Protein AF-A0A261TQY8-F1 (afdb_monomer_lite)

Radius of gyration: 11.96 Å; chains: 1; bounding box: 28×23×32 Å

Foldseek 3Di:
DDPPDDDDPPPDDQFDKALDDDPQWDWDQDPNATWIDRPQWIWHWDDPDPGTITGIHHPDD

pLDDT: mean 75.24, std 15.22, range [41.31, 89.0]

Structure (mmCIF, N/CA/C/O backbone):
data_AF-A0A261TQY8-F1
#
_entry.id   AF-A0A261TQY8-F1
#
loop_
_atom_site.group_PDB
_atom_site.id
_atom_site.type_symbol
_atom_site.label_atom_id
_atom_site.label_alt_id
_atom_site.label_comp_id
_atom_site.label_asym_id
_atom_site.label_entity_id
_atom_site.label_seq_id
_atom_site.pdbx_PDB_ins_code
_atom_site.Cartn_x
_atom_site.Cartn_y
_atom_site.Cartn_z
_atom_site.occupancy
_atom_site.B_iso_or_equiv
_atom_site.auth_seq_id
_atom_site.auth_comp_id
_atom_site.auth_asym_id
_atom_site.auth_atom_id
_atom_site.pdbx_PDB_model_num
ATOM 1 N N . MET A 1 1 ? 18.766 10.711 16.232 1.00 46.47 1 MET A N 1
ATOM 2 C CA . MET A 1 1 ? 18.036 9.452 16.492 1.00 46.47 1 MET A CA 1
ATOM 3 C C . MET A 1 1 ? 17.217 9.116 15.259 1.00 46.47 1 MET A C 1
ATOM 5 O O . MET A 1 1 ? 16.485 9.991 14.828 1.00 46.47 1 MET A O 1
ATOM 9 N N . ALA A 1 2 ? 17.407 7.920 14.694 1.00 44.62 2 ALA A N 1
ATOM 10 C CA . ALA A 1 2 ? 16.467 7.125 13.884 1.00 44.62 2 ALA A CA 1
ATOM 11 C C . ALA A 1 2 ? 17.299 6.150 13.038 1.00 44.62 2 ALA A C 1
ATOM 13 O O . ALA A 1 2 ? 17.732 6.456 11.931 1.00 44.62 2 ALA A O 1
ATOM 14 N N . VAL A 1 3 ? 17.580 4.983 13.613 1.00 45.06 3 VAL A N 1
ATOM 15 C CA . VAL A 1 3 ? 18.114 3.839 12.875 1.00 45.06 3 VAL A CA 1
ATOM 16 C C . VAL A 1 3 ? 16.941 3.263 12.085 1.00 45.06 3 VAL A C 1
ATOM 18 O O . VAL A 1 3 ? 16.148 2.489 12.611 1.00 45.06 3 VAL A O 1
ATOM 21 N N . GLY A 1 4 ? 16.768 3.714 10.845 1.00 41.53 4 GLY A N 1
ATOM 22 C CA . GLY A 1 4 ? 15.794 3.143 9.920 1.00 41.53 4 GLY A CA 1
ATOM 23 C C . GLY A 1 4 ? 16.395 1.930 9.220 1.00 41.53 4 GLY A C 1
ATOM 24 O O . GLY A 1 4 ? 16.885 2.051 8.103 1.00 41.53 4 GLY A O 1
ATOM 25 N N . VAL A 1 5 ? 16.397 0.765 9.869 1.00 48.19 5 VAL A N 1
ATOM 26 C CA . VAL A 1 5 ? 16.683 -0.500 9.175 1.00 48.19 5 VAL A CA 1
ATOM 27 C C . VAL A 1 5 ? 15.416 -0.896 8.420 1.00 48.19 5 VAL A C 1
ATOM 29 O O . VAL A 1 5 ? 14.465 -1.390 9.018 1.00 48.19 5 VAL A O 1
ATOM 32 N N . ALA A 1 6 ? 15.394 -0.680 7.105 1.00 42.94 6 ALA A N 1
ATOM 33 C CA . ALA A 1 6 ? 14.417 -1.316 6.228 1.00 42.94 6 ALA A CA 1
ATOM 34 C C . ALA A 1 6 ? 15.061 -2.563 5.613 1.00 42.94 6 ALA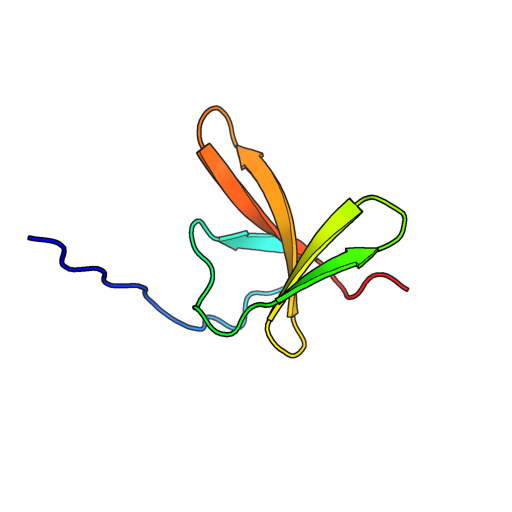 A C 1
ATOM 36 O O . ALA A 1 6 ? 15.882 -2.498 4.699 1.00 42.94 6 ALA A O 1
ATOM 37 N N . VAL A 1 7 ? 14.714 -3.698 6.214 1.00 45.50 7 VAL A N 1
ATOM 38 C CA . VAL A 1 7 ? 15.087 -5.057 5.828 1.00 45.50 7 VAL A CA 1
ATOM 39 C C . VAL A 1 7 ? 14.511 -5.404 4.452 1.00 45.50 7 VAL A C 1
ATOM 41 O O . VAL A 1 7 ? 13.314 -5.261 4.236 1.00 45.50 7 VAL A O 1
ATOM 44 N N . GLY A 1 8 ? 15.375 -5.935 3.582 1.00 41.31 8 GLY A N 1
ATOM 45 C CA . GLY A 1 8 ? 15.071 -6.985 2.608 1.00 41.31 8 GLY A CA 1
ATOM 46 C C . GLY A 1 8 ? 14.055 -6.662 1.515 1.00 41.31 8 GLY A C 1
ATOM 47 O O . GLY A 1 8 ? 12.848 -6.754 1.722 1.00 41.31 8 GLY A O 1
ATOM 48 N N . VAL A 1 9 ? 14.556 -6.490 0.289 1.00 47.16 9 VAL A N 1
ATOM 49 C CA . VAL A 1 9 ? 13.795 -6.772 -0.937 1.00 47.16 9 VAL A CA 1
ATOM 50 C C . VAL A 1 9 ? 13.548 -8.283 -0.981 1.00 47.16 9 VAL A C 1
ATOM 52 O O . VAL A 1 9 ? 14.195 -9.031 -1.707 1.00 47.16 9 VAL A O 1
ATOM 55 N N . THR A 1 10 ? 12.666 -8.772 -0.116 1.00 51.28 10 THR A N 1
ATOM 56 C CA . THR A 1 10 ? 12.123 -10.109 -0.278 1.00 51.28 10 THR A CA 1
ATOM 57 C C . THR A 1 10 ? 11.225 -10.010 -1.499 1.00 51.28 10 THR A C 1
ATOM 59 O O . THR A 1 10 ? 10.295 -9.206 -1.551 1.00 51.28 10 THR A O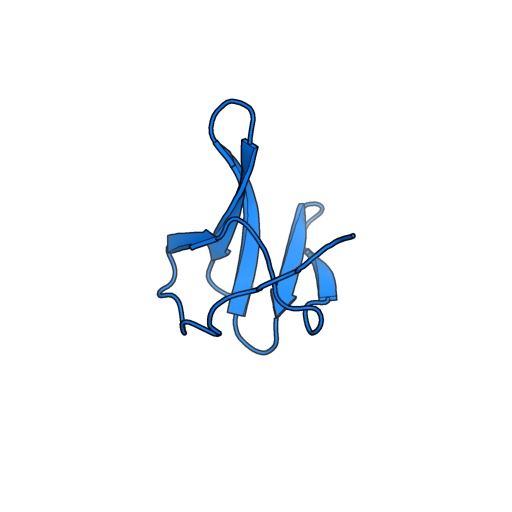 1
ATOM 62 N N . THR A 1 11 ? 11.567 -10.751 -2.549 1.00 49.88 11 THR A N 1
ATOM 63 C CA . THR A 1 11 ? 10.657 -11.024 -3.659 1.00 49.88 11 THR A CA 1
ATOM 64 C C . THR A 1 11 ? 9.472 -11.769 -3.070 1.00 49.88 11 THR A C 1
ATOM 66 O O . THR A 1 11 ? 9.466 -12.992 -2.943 1.00 49.88 11 THR A O 1
ATOM 69 N N . LEU A 1 12 ? 8.521 -11.002 -2.568 1.00 57.28 12 LEU A N 1
ATOM 70 C CA . LEU A 1 12 ? 7.385 -11.524 -1.856 1.00 57.28 12 LEU A CA 1
ATOM 71 C C . LEU A 1 12 ? 6.427 -12.096 -2.881 1.00 57.28 12 LEU A C 1
ATOM 73 O O . LEU A 1 12 ? 6.073 -11.434 -3.858 1.00 57.28 12 LEU A O 1
ATOM 77 N N . ALA A 1 13 ? 6.020 -13.338 -2.649 1.00 67.06 13 ALA A N 1
ATOM 78 C CA . ALA A 1 13 ? 4.964 -13.939 -3.434 1.00 67.06 13 ALA A CA 1
ATOM 79 C C . ALA A 1 13 ? 3.708 -13.056 -3.372 1.00 67.06 13 ALA A C 1
ATOM 81 O O . ALA A 1 13 ? 3.434 -12.397 -2.361 1.00 67.06 13 ALA A O 1
ATOM 82 N N . ILE A 1 14 ? 2.930 -13.068 -4.454 1.00 75.56 14 ILE A N 1
ATOM 83 C CA . ILE A 1 14 ? 1.602 -12.457 -4.470 1.00 75.56 14 ILE A CA 1
ATOM 84 C C . ILE A 1 14 ? 0.818 -12.997 -3.267 1.00 75.56 14 ILE A C 1
ATOM 86 O O . ILE A 1 14 ? 0.714 -14.206 -3.077 1.00 75.56 14 ILE A O 1
ATOM 90 N N . GLY A 1 15 ? 0.298 -12.093 -2.440 1.00 71.75 15 GLY A N 1
ATOM 91 C CA . GLY A 1 15 ? -0.396 -12.404 -1.194 1.00 71.75 15 GLY A CA 1
ATOM 92 C C . GLY A 1 15 ? 0.398 -12.136 0.084 1.00 71.75 15 GLY A C 1
ATOM 93 O O . GLY A 1 15 ? -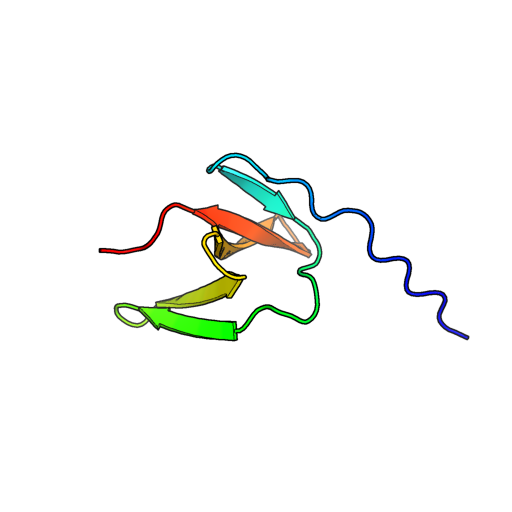0.212 -12.138 1.152 1.00 71.75 15 GLY A O 1
ATOM 94 N N . ALA A 1 16 ? 1.703 -11.867 0.013 1.00 78.81 16 ALA A N 1
ATOM 95 C CA . ALA A 1 16 ? 2.472 -11.527 1.208 1.00 78.81 16 ALA A CA 1
ATOM 96 C C . ALA A 1 16 ? 2.113 -10.138 1.757 1.00 78.81 16 ALA A C 1
ATOM 98 O O . ALA A 1 16 ? 1.635 -9.276 1.023 1.00 78.81 16 ALA A O 1
ATOM 99 N N . LEU A 1 17 ? 2.389 -9.907 3.039 1.00 80.31 17 LEU A N 1
ATOM 100 C CA . LEU A 1 17 ? 2.128 -8.642 3.723 1.00 80.31 17 LEU A CA 1
ATOM 101 C C . LEU A 1 17 ? 3.449 -8.006 4.152 1.00 80.31 17 LEU A C 1
ATOM 103 O O . LEU A 1 17 ? 4.271 -8.663 4.788 1.00 80.31 17 LEU A O 1
ATOM 107 N N . VAL A 1 18 ? 3.637 -6.726 3.835 1.00 76.56 18 VAL A N 1
ATOM 108 C CA . VAL A 1 18 ? 4.777 -5.927 4.304 1.00 76.56 18 VAL A CA 1
ATOM 109 C C . VAL A 1 18 ? 4.314 -4.755 5.140 1.00 76.56 18 VAL A C 1
ATOM 111 O O . VAL A 1 18 ? 3.299 -4.130 4.850 1.00 76.56 18 VAL A O 1
ATOM 114 N N . ALA A 1 19 ? 5.071 -4.444 6.186 1.00 76.19 19 ALA A N 1
ATOM 115 C CA . ALA A 1 19 ? 4.818 -3.270 7.014 1.00 76.19 19 ALA A CA 1
ATOM 116 C C . ALA A 1 19 ? 5.428 -1.990 6.414 1.00 76.19 19 ALA A C 1
ATOM 118 O O . ALA A 1 19 ? 4.959 -0.893 6.696 1.00 76.19 19 ALA A O 1
ATOM 119 N N . SER A 1 20 ? 6.457 -2.120 5.575 1.00 71.25 20 SER A N 1
ATOM 120 C CA . SER A 1 20 ? 7.138 -1.000 4.931 1.00 71.25 20 SER A CA 1
ATOM 121 C C . SER A 1 20 ? 7.516 -1.349 3.498 1.00 71.25 20 SER A C 1
ATOM 123 O O . SER A 1 20 ? 7.871 -2.488 3.191 1.00 71.25 20 SER A O 1
ATOM 125 N N . LEU A 1 21 ? 7.428 -0.355 2.616 1.00 71.62 21 LEU A N 1
ATOM 126 C CA . LEU A 1 21 ? 7.915 -0.466 1.250 1.00 71.62 21 LEU A CA 1
ATOM 127 C C . LEU A 1 21 ? 9.259 0.259 1.111 1.00 71.62 21 LEU A C 1
ATOM 129 O O . LEU A 1 21 ? 9.469 1.286 1.763 1.00 71.62 21 LEU A O 1
ATOM 133 N N . PRO A 1 22 ? 10.170 -0.244 0.266 1.00 69.25 22 PRO A N 1
ATOM 134 C CA . PRO A 1 22 ? 11.391 0.473 -0.072 1.00 69.25 22 PRO A CA 1
ATOM 135 C C . PRO A 1 22 ? 11.090 1.798 -0.812 1.00 69.25 22 PRO A C 1
ATOM 137 O O . PRO A 1 22 ? 10.027 1.956 -1.413 1.00 69.25 22 PRO A O 1
ATOM 140 N N . PRO A 1 23 ? 12.016 2.777 -0.800 1.00 68.69 23 PRO A N 1
ATOM 141 C CA . PRO A 1 23 ? 11.781 4.120 -1.349 1.00 68.69 23 PRO A CA 1
ATOM 142 C C . PRO A 1 23 ? 11.665 4.177 -2.884 1.00 68.69 23 PRO A C 1
ATOM 144 O O . PRO A 1 23 ? 11.407 5.238 -3.438 1.00 68.69 23 PRO A O 1
ATOM 147 N N . ASN A 1 24 ? 11.851 3.058 -3.588 1.00 74.81 24 ASN A N 1
ATOM 148 C CA . ASN A 1 24 ? 11.710 2.954 -5.044 1.00 74.81 24 ASN A CA 1
ATOM 149 C C . ASN A 1 24 ? 10.273 2.635 -5.500 1.00 74.81 24 ASN A C 1
ATOM 151 O O . ASN A 1 24 ? 10.065 2.232 -6.645 1.00 74.81 24 ASN A O 1
ATOM 155 N N . CYS A 1 25 ? 9.293 2.761 -4.608 1.00 82.00 25 CYS A N 1
ATOM 156 C CA . CYS A 1 25 ? 7.892 2.515 -4.906 1.00 82.00 25 CYS A CA 1
ATOM 157 C C . CYS A 1 25 ? 7.182 3.794 -5.347 1.00 82.00 25 CYS A C 1
ATOM 159 O O . CYS A 1 25 ? 7.405 4.875 -4.806 1.00 82.00 25 CYS A O 1
ATOM 161 N N . THR A 1 26 ? 6.296 3.654 -6.325 1.00 86.38 26 THR A N 1
ATOM 162 C CA . THR A 1 26 ? 5.482 4.741 -6.871 1.00 86.38 26 THR A CA 1
ATOM 163 C C . THR A 1 26 ? 4.021 4.516 -6.528 1.00 86.38 26 THR A C 1
ATOM 165 O O . THR A 1 26 ? 3.532 3.390 -6.561 1.00 86.38 26 THR A O 1
ATOM 168 N N . SER A 1 27 ? 3.312 5.585 -6.185 1.00 86.44 27 SER A N 1
ATOM 169 C CA . SER A 1 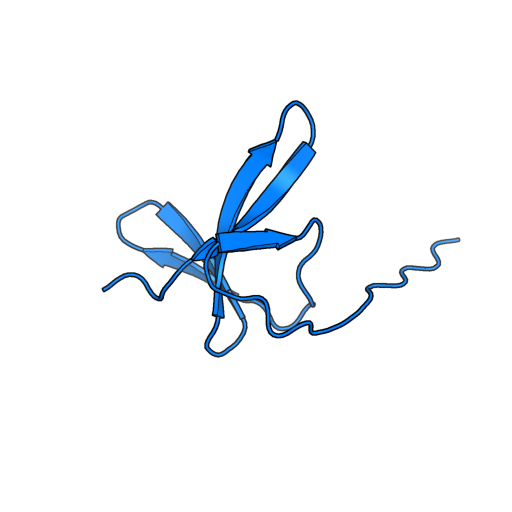27 ? 1.876 5.514 -5.935 1.00 86.44 27 SER A CA 1
ATOM 170 C C . SER A 1 27 ? 1.129 5.606 -7.262 1.00 86.44 27 SER A C 1
ATOM 172 O O . SER A 1 27 ? 1.215 6.626 -7.944 1.00 86.44 27 SER A O 1
ATOM 174 N N . VAL A 1 28 ? 0.405 4.551 -7.632 1.00 88.81 28 VAL A N 1
ATOM 175 C CA . VAL A 1 28 ? -0.371 4.469 -8.872 1.00 88.81 28 VAL A CA 1
ATOM 176 C C . VAL A 1 28 ? -1.826 4.193 -8.524 1.00 88.81 28 VAL A C 1
ATOM 178 O O . VAL A 1 28 ? -2.148 3.194 -7.884 1.00 88.81 28 VAL A O 1
ATOM 181 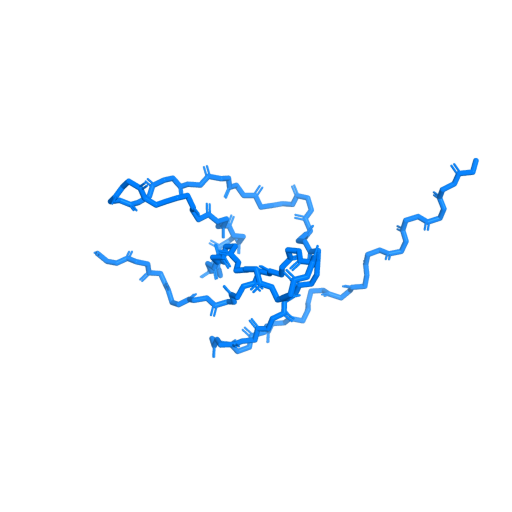N N . GLN A 1 29 ? -2.723 5.078 -8.949 1.00 89.00 29 GLN A N 1
ATOM 182 C CA . GLN A 1 29 ? -4.157 4.845 -8.816 1.00 89.00 29 GLN A CA 1
ATOM 183 C C . GLN A 1 29 ? -4.673 4.065 -10.018 1.00 89.00 29 GLN A C 1
ATOM 185 O O . GLN A 1 29 ? -4.569 4.525 -11.153 1.00 89.00 29 GLN A O 1
ATOM 190 N N . VAL A 1 30 ? -5.260 2.900 -9.759 1.00 88.19 30 VAL A N 1
ATOM 191 C CA . VAL A 1 30 ? -5.869 2.051 -10.782 1.00 88.19 30 VAL A CA 1
ATOM 192 C C . VAL A 1 30 ? -7.323 1.837 -10.412 1.00 88.19 30 VAL A C 1
ATOM 194 O O . VAL A 1 30 ? -7.629 1.379 -9.313 1.00 88.19 30 VAL A O 1
ATOM 197 N N . ASN A 1 31 ? -8.226 2.197 -11.325 1.00 86.75 31 ASN A N 1
ATOM 198 C CA . ASN A 1 31 ? -9.670 2.056 -11.133 1.00 86.75 31 ASN A CA 1
ATOM 199 C C . ASN A 1 31 ? -10.199 2.737 -9.846 1.00 86.75 31 ASN A C 1
ATOM 201 O O . ASN A 1 31 ? -11.072 2.208 -9.163 1.00 86.75 31 ASN A O 1
ATOM 205 N N . GLY A 1 32 ? -9.617 3.884 -9.470 1.00 86.88 32 GLY A N 1
ATOM 206 C CA . GLY A 1 32 ? -9.968 4.624 -8.247 1.00 86.88 32 GLY A CA 1
ATOM 207 C C . GLY A 1 32 ? -9.387 4.055 -6.944 1.00 86.88 32 GLY A C 1
ATOM 208 O O . GLY A 1 32 ? -9.669 4.585 -5.873 1.00 86.88 32 GLY A O 1
ATOM 209 N N . ILE A 1 33 ? -8.563 3.004 -7.012 1.00 86.44 33 ILE A N 1
ATOM 210 C CA . ILE A 1 33 ? -7.868 2.421 -5.857 1.00 86.44 33 ILE A CA 1
ATOM 211 C C . ILE A 1 33 ? -6.391 2.811 -5.918 1.00 86.44 33 ILE A C 1
ATOM 213 O O . ILE A 1 33 ? -5.730 2.619 -6.938 1.00 86.44 33 ILE A O 1
ATOM 217 N N . ALA A 1 34 ? -5.857 3.344 -4.818 1.00 86.19 34 ALA A N 1
ATOM 218 C CA . ALA A 1 34 ? -4.438 3.655 -4.699 1.00 86.19 34 ALA A CA 1
ATOM 219 C C . ALA A 1 34 ? -3.620 2.382 -4.433 1.00 86.19 34 ALA A C 1
ATOM 221 O O . ALA A 1 34 ? -3.733 1.766 -3.372 1.00 86.19 34 ALA A O 1
ATOM 222 N N . TYR A 1 35 ? -2.763 2.024 -5.383 1.00 87.75 35 TYR A N 1
ATOM 223 C CA . TYR A 1 35 ? -1.772 0.965 -5.251 1.00 87.75 35 TYR A CA 1
ATOM 224 C C . TYR A 1 35 ? -0.370 1.562 -5.149 1.00 87.75 35 TYR A C 1
ATOM 226 O O . TYR A 1 35 ? -0.109 2.666 -5.620 1.00 87.75 35 TYR A O 1
ATOM 234 N N . GLN A 1 36 ? 0.552 0.836 -4.528 1.00 88.25 36 GLN A N 1
ATOM 235 C CA . GLN A 1 36 ? 1.977 1.145 -4.580 1.00 88.25 36 GLN A CA 1
ATOM 236 C C . GLN A 1 36 ? 2.639 0.160 -5.545 1.00 88.25 36 GLN A C 1
ATOM 238 O O . GLN A 1 36 ? 2.601 -1.048 -5.324 1.00 88.25 36 GLN A O 1
ATOM 243 N N . GLN A 1 37 ? 3.218 0.657 -6.630 1.00 86.44 37 GLN A N 1
ATOM 244 C CA . GLN A 1 37 ? 3.954 -0.134 -7.605 1.00 86.44 37 GLN A CA 1
ATOM 245 C C . GLN A 1 37 ? 5.457 -0.001 -7.344 1.00 86.44 37 GLN A C 1
ATOM 247 O O . GLN A 1 37 ? 6.023 1.087 -7.459 1.00 86.44 37 GLN A O 1
ATOM 252 N N . CYS A 1 38 ? 6.116 -1.119 -7.044 1.00 85.50 38 CYS A N 1
ATOM 253 C CA . CYS A 1 38 ? 7.565 -1.199 -6.859 1.00 85.50 38 CYS A CA 1
ATOM 254 C C . CYS A 1 38 ? 8.158 -2.070 -7.970 1.00 85.50 38 CYS A C 1
ATOM 256 O O . CYS A 1 38 ? 8.205 -3.299 -7.869 1.00 85.50 38 CYS A O 1
ATOM 258 N N . GLY A 1 39 ? 8.572 -1.440 -9.071 1.00 82.44 39 GLY A N 1
ATOM 259 C CA . GLY A 1 39 ? 9.052 -2.149 -10.259 1.00 82.44 39 GLY A CA 1
ATOM 260 C C . GLY A 1 39 ? 7.963 -3.037 -10.874 1.00 82.44 39 GLY A C 1
ATOM 261 O O . GLY A 1 39 ? 7.016 -2.535 -11.477 1.00 82.44 39 GLY A O 1
ATOM 262 N N . SER A 1 40 ? 8.103 -4.359 -10.727 1.00 80.06 40 SER A N 1
ATOM 263 C CA . SER A 1 40 ? 7.145 -5.361 -11.232 1.00 80.06 40 SER A CA 1
ATOM 264 C C . SER A 1 40 ? 6.120 -5.830 -10.192 1.00 80.06 40 SER A C 1
ATOM 266 O O . SER A 1 40 ? 5.170 -6.528 -10.544 1.00 80.06 40 SER A O 1
ATOM 268 N N . THR A 1 41 ? 6.294 -5.459 -8.924 1.00 82.56 41 THR A N 1
ATOM 269 C CA . THR A 1 41 ? 5.435 -5.906 -7.823 1.00 82.56 41 THR A CA 1
ATOM 270 C C . THR A 1 41 ? 4.439 -4.815 -7.455 1.00 82.56 41 THR A C 1
ATOM 272 O O . THR A 1 41 ? 4.803 -3.643 -7.346 1.00 82.56 41 THR A O 1
ATOM 275 N N . TRP A 1 42 ? 3.184 -5.201 -7.239 1.00 87.25 42 TRP A N 1
ATOM 276 C CA . TRP A 1 42 ? 2.114 -4.292 -6.840 1.00 87.25 42 TRP A CA 1
ATOM 277 C C . TRP A 1 42 ? 1.725 -4.534 -5.394 1.00 87.25 42 TRP A C 1
ATOM 279 O O . TRP A 1 42 ? 1.741 -5.666 -4.919 1.00 87.25 42 TRP A O 1
ATOM 289 N N . TYR A 1 43 ? 1.362 -3.468 -4.695 1.00 87.00 43 TYR A N 1
ATOM 290 C CA . TYR A 1 43 ? 1.007 -3.514 -3.289 1.00 87.00 43 TYR A CA 1
ATOM 291 C C . TYR A 1 43 ? -0.277 -2.731 -3.044 1.00 87.00 43 TYR A C 1
ATOM 293 O O . TYR A 1 43 ? -0.437 -1.603 -3.508 1.00 87.00 43 TYR A O 1
ATOM 301 N N . GLN A 1 44 ? -1.178 -3.322 -2.273 1.00 88.12 44 GLN A N 1
ATOM 302 C CA . GLN A 1 44 ? -2.429 -2.716 -1.852 1.00 88.12 44 GLN A CA 1
ATOM 303 C C . GLN A 1 44 ? -2.388 -2.457 -0.340 1.00 88.12 44 GLN A C 1
ATOM 305 O O . GLN A 1 44 ? -2.131 -3.397 0.417 1.00 88.12 44 GLN A O 1
ATOM 310 N N . PRO A 1 45 ? -2.643 -1.224 0.129 1.00 84.94 45 PRO A N 1
ATOM 311 C CA . PRO A 1 45 ? -2.755 -0.951 1.555 1.00 84.94 45 PRO A CA 1
ATOM 312 C C . PRO A 1 45 ? -3.983 -1.665 2.131 1.00 84.94 45 PRO A C 1
ATOM 314 O O . PRO A 1 45 ? -5.097 -1.546 1.621 1.00 84.94 45 PRO A O 1
ATOM 317 N N . VAL A 1 46 ? -3.769 -2.418 3.201 1.00 84.94 46 VAL A N 1
ATOM 318 C CA . VAL A 1 46 ? -4.782 -3.143 3.962 1.00 84.94 46 VAL A CA 1
ATOM 319 C C . VAL A 1 46 ? -4.623 -2.810 5.441 1.00 84.94 46 VAL A C 1
ATOM 321 O O . VAL A 1 46 ? -3.515 -2.718 5.967 1.00 84.94 46 VAL A O 1
ATOM 324 N N . TYR A 1 47 ? -5.739 -2.622 6.134 1.00 86.75 47 TYR A N 1
ATOM 325 C CA . TYR A 1 47 ? -5.727 -2.387 7.572 1.00 86.75 47 TYR A CA 1
ATOM 326 C C . TYR A 1 47 ? -5.729 -3.730 8.304 1.00 86.75 47 TYR A C 1
ATOM 328 O O . TYR A 1 47 ? -6.705 -4.476 8.247 1.00 86.75 47 TYR A O 1
ATOM 336 N N . ALA A 1 48 ? -4.630 -4.039 8.988 1.00 81.81 48 ALA A N 1
ATOM 337 C CA . ALA A 1 48 ? -4.502 -5.194 9.866 1.00 81.81 48 ALA A CA 1
ATOM 338 C C . ALA A 1 48 ? -4.682 -4.726 11.318 1.00 81.81 48 ALA A C 1
ATOM 340 O O . ALA A 1 48 ? -3.726 -4.386 12.019 1.00 81.81 48 ALA A O 1
ATOM 341 N N . GLY A 1 49 ? -5.943 -4.635 11.749 1.00 83.75 49 GLY A N 1
ATOM 342 C CA . GLY A 1 49 ? -6.301 -4.061 13.046 1.00 83.75 49 GLY A CA 1
ATOM 343 C C . GLY A 1 49 ? -6.038 -2.554 13.078 1.00 83.75 49 GLY A C 1
ATOM 344 O O . GLY A 1 49 ? -6.708 -1.796 12.384 1.00 83.75 49 GLY A O 1
ATOM 345 N N . THR A 1 50 ? -5.058 -2.123 13.874 1.00 87.12 50 THR A N 1
ATOM 346 C CA . THR A 1 50 ? -4.646 -0.712 14.014 1.00 87.12 50 THR A CA 1
ATOM 347 C C . THR A 1 50 ? -3.437 -0.335 13.157 1.00 87.12 50 THR A C 1
ATOM 349 O O . THR A 1 50 ? -3.050 0.831 13.126 1.00 87.12 50 THR A O 1
ATOM 352 N N . THR A 1 51 ? -2.825 -1.302 12.468 1.00 81.75 51 THR A N 1
ATOM 353 C CA . THR A 1 51 ? -1.623 -1.081 11.655 1.00 81.75 51 THR A CA 1
ATOM 354 C C . THR A 1 51 ? -1.963 -1.174 10.173 1.00 81.75 51 THR A C 1
ATOM 356 O O . THR A 1 51 ? -2.698 -2.067 9.749 1.00 81.75 51 THR A O 1
ATOM 359 N N . VAL A 1 52 ? -1.409 -0.269 9.365 1.00 85.06 52 VAL A N 1
ATOM 360 C CA . VAL A 1 52 ? -1.464 -0.386 7.904 1.00 85.06 52 VAL A CA 1
ATOM 361 C C . VAL A 1 52 ? -0.386 -1.365 7.467 1.00 85.06 52 VAL A C 1
ATOM 363 O O . VAL A 1 52 ? 0.795 -1.171 7.742 1.00 85.06 52 VAL A O 1
ATOM 366 N N . GLN A 1 53 ? -0.804 -2.419 6.786 1.00 86.06 53 GLN A N 1
ATOM 367 C CA . GLN A 1 53 ? 0.081 -3.331 6.082 1.00 86.06 53 GLN A CA 1
ATOM 368 C C . GLN A 1 53 ? -0.168 -3.200 4.588 1.00 86.06 53 GLN A C 1
ATOM 370 O O . GLN A 1 53 ? -1.210 -2.731 4.147 1.00 86.06 53 GLN A O 1
ATOM 375 N N . PHE A 1 54 ? 0.788 -3.624 3.784 1.00 85.75 54 PHE A N 1
ATOM 376 C CA . PHE A 1 54 ? 0.682 -3.582 2.340 1.00 85.75 54 PHE A CA 1
ATOM 377 C C . PHE A 1 54 ? 0.723 -5.003 1.818 1.00 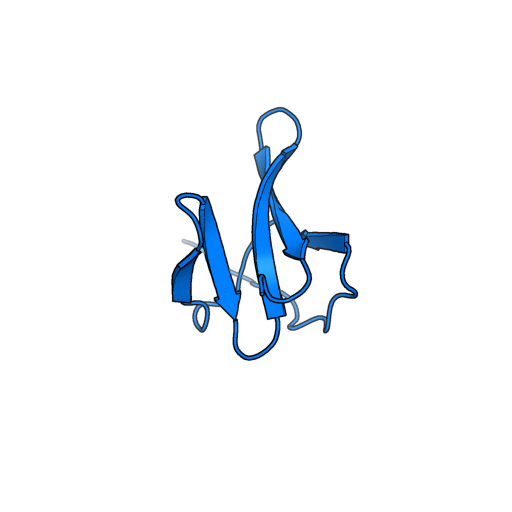85.75 54 PHE A C 1
ATOM 379 O O . PHE A 1 54 ? 1.713 -5.716 1.975 1.00 85.75 54 PHE A O 1
ATOM 386 N N . LYS A 1 55 ? -0.381 -5.429 1.220 1.00 86.56 55 LYS A N 1
ATOM 387 C CA . LYS A 1 55 ? -0.506 -6.747 0.622 1.00 86.56 55 LYS A CA 1
ATOM 388 C C . LYS A 1 55 ? 0.038 -6.721 -0.790 1.00 86.56 55 LYS A C 1
ATOM 390 O O . LYS A 1 55 ? -0.417 -5.924 -1.601 1.00 86.56 55 LYS A O 1
ATOM 395 N N . VAL A 1 56 ? 0.953 -7.627 -1.098 1.00 86.62 56 VAL A N 1
ATOM 396 C CA . VAL A 1 56 ? 1.418 -7.859 -2.459 1.00 86.62 56 VAL A CA 1
ATOM 397 C C . VAL A 1 56 ? 0.266 -8.408 -3.283 1.00 86.62 56 VAL A C 1
ATOM 399 O O . VAL A 1 56 ? -0.337 -9.426 -2.938 1.00 86.62 56 VAL A O 1
ATOM 402 N N . VAL A 1 57 ? -0.032 -7.746 -4.385 1.00 86.88 57 VAL A N 1
ATOM 403 C CA . VAL A 1 57 ? -1.059 -8.135 -5.343 1.00 86.88 57 VAL A CA 1
ATOM 404 C C . VAL A 1 57 ? -0.431 -8.304 -6.722 1.00 86.88 57 VAL A C 1
ATOM 406 O O . VAL A 1 57 ? 0.672 -7.827 -6.994 1.00 86.88 57 VAL A O 1
ATOM 409 N N . ALA A 1 58 ? -1.121 -9.035 -7.593 1.00 84.81 58 ALA A N 1
ATOM 410 C CA . ALA A 1 58 ? -0.770 -9.052 -9.005 1.00 84.81 58 ALA A CA 1
ATOM 411 C C . ALA A 1 58 ? -1.021 -7.665 -9.616 1.00 84.81 58 ALA A C 1
ATOM 413 O O . ALA A 1 58 ? -1.838 -6.901 -9.099 1.00 84.81 58 ALA A O 1
ATOM 414 N N . ALA A 1 59 ? -0.351 -7.368 -10.731 1.00 81.56 59 ALA A N 1
ATOM 415 C CA . ALA A 1 59 ? -0.628 -6.157 -11.489 1.00 81.56 59 ALA A CA 1
ATOM 416 C C . ALA A 1 59 ? -2.127 -6.090 -11.842 1.00 81.56 59 ALA A C 1
ATOM 418 O O . ALA A 1 59 ? -2.642 -7.043 -12.443 1.00 81.56 59 ALA A O 1
ATOM 419 N N . PRO A 1 60 ? -2.837 -5.013 -11.457 1.00 76.69 60 PRO A N 1
ATOM 420 C CA . PRO A 1 60 ? -4.202 -4.800 -11.905 1.00 76.69 60 PRO A CA 1
ATOM 421 C C . PRO A 1 60 ? -4.182 -4.639 -13.433 1.00 76.69 60 PRO A C 1
ATOM 423 O O . PRO A 1 60 ? -3.288 -3.995 -13.984 1.00 76.69 60 PRO A O 1
ATOM 426 N N . ARG A 1 61 ? -5.123 -5.299 -14.105 1.00 73.31 61 ARG A N 1
ATOM 427 C CA . ARG A 1 61 ? -5.266 -5.334 -15.567 1.00 73.31 61 ARG A CA 1
ATOM 428 C C . ARG A 1 61 ? -6.443 -4.484 -16.012 1.00 73.31 61 ARG A C 1
ATOM 430 O O . ARG A 1 61 ? -7.403 -4.385 -15.216 1.00 73.31 61 ARG A O 1
#

Secondary structure (DSSP, 8-state):
-----------PPTT-EES---TT-EEEEETTEEEEEETTEEEEEEEETTEEEEEEEPPP-

Sequence (61 aa):
MAVGVAVGVTTLAIGALVASLPPNCTSVQVNGIAYQQCGSTWYQPVYAGTTVQFKVVAAPR

InterPro domains:
  IPR045398 Protein of unknown function DUF6515 [PF20125] (9-58)

Organism: NCBI:txid1395608